Protein AF-A0AAV2RFK7-F1 (afdb_monomer_lite)

Foldseek 3Di:
DPDDDDDDPVVVLVVLLDPCPPDVVPHDPVSVVVLVVVLCCVQVVDDPVQVVQFDPDWDADVVQGKIFTDGHPPDDDPPDDPPDDDGTDIAGADPDPDPSVNSSRPRD

Secondary structure (DSSP, 8-state):
---PPP--HHHHHHHHTSTTT-STTTS-HHHHHHHHHHHHHHHH---HHHHTTEEEEEEEEETTEEEEEEEPTT---TT-BTTB--PPPEEE----SSHHHHTT-S--

Radius of gyration: 15.95 Å; chains: 1; bounding box: 36×41×42 Å

Sequence (108 aa):
AKETASWSLNDLLLFLLTSQFEPLESATFIRLTQKALCLILLASGRRIGEIANLTRNYEEIVSPPSISLIWAPEFVPKHHTPTFQSCYPSIDYLNSKVASDRLLCPVR

pLDDT: mean 80.28, std 8.33, range [57.56, 92.5]

Structure (mmCIF, N/CA/C/O backbone):
data_AF-A0AAV2RFK7-F1
#
_entry.id   AF-A0AAV2RFK7-F1
#
loop_
_atom_site.group_PDB
_atom_site.id
_atom_site.type_symbol
_atom_site.label_atom_id
_atom_site.label_alt_id
_atom_site.label_comp_id
_atom_site.label_asym_id
_atom_site.label_entity_id
_atom_site.label_seq_id
_atom_site.pdbx_PDB_ins_code
_atom_site.Cartn_x
_atom_site.Cartn_y
_atom_site.Cartn_z
_atom_site.occupancy
_atom_site.B_iso_or_equiv
_atom_site.auth_seq_id
_atom_site.auth_comp_id
_atom_site.auth_asym_id
_atom_site.auth_atom_id
_atom_site.pdbx_PDB_model_num
ATOM 1 N N . ALA A 1 1 ? 15.994 -27.450 13.306 1.00 57.56 1 ALA A N 1
ATOM 2 C CA . ALA A 1 1 ? 15.380 -26.696 12.194 1.00 57.56 1 ALA A CA 1
ATOM 3 C C . ALA A 1 1 ? 15.550 -25.212 12.492 1.00 57.56 1 ALA A C 1
ATOM 5 O O . ALA A 1 1 ? 15.455 -24.849 13.656 1.00 57.56 1 ALA A O 1
ATOM 6 N N . LYS A 1 2 ? 15.882 -24.376 11.503 1.00 61.69 2 LYS A N 1
ATOM 7 C CA . LYS A 1 2 ? 15.985 -22.923 11.708 1.00 61.69 2 LYS A CA 1
ATOM 8 C C . LYS A 1 2 ? 14.561 -22.402 11.910 1.00 61.69 2 LYS A C 1
ATOM 10 O O . LYS A 1 2 ? 13.741 -22.615 11.023 1.00 61.69 2 LYS A O 1
ATOM 15 N N . GLU A 1 3 ? 14.257 -21.811 13.063 1.00 61.75 3 GLU A N 1
ATOM 16 C CA . GLU A 1 3 ? 12.950 -21.191 13.297 1.00 61.75 3 GLU A CA 1
ATOM 17 C C . GLU A 1 3 ? 12.729 -20.109 12.238 1.00 61.75 3 GLU A C 1
ATOM 19 O O . GLU A 1 3 ? 13.408 -19.082 12.200 1.00 61.75 3 GLU A O 1
ATOM 24 N N . THR A 1 4 ? 11.822 -20.377 11.307 1.00 59.34 4 THR A N 1
ATOM 25 C CA . THR A 1 4 ? 11.295 -19.363 10.403 1.00 59.34 4 THR A CA 1
ATOM 26 C C . THR A 1 4 ? 10.290 -18.546 11.190 1.00 59.34 4 THR A C 1
ATOM 28 O O . THR A 1 4 ? 9.308 -19.105 11.672 1.00 59.34 4 THR A O 1
ATOM 31 N N . ALA A 1 5 ? 10.535 -17.241 11.324 1.00 65.12 5 ALA A N 1
ATOM 32 C CA . ALA A 1 5 ? 9.588 -16.324 11.944 1.00 65.12 5 ALA A CA 1
ATOM 33 C C . ALA A 1 5 ? 8.196 -16.521 11.321 1.00 65.12 5 ALA A C 1
ATOM 35 O O . ALA A 1 5 ? 8.026 -16.370 10.109 1.00 65.12 5 ALA A O 1
ATOM 36 N N . SER A 1 6 ? 7.217 -16.900 12.141 1.00 78.75 6 SER A N 1
ATOM 37 C CA . SER A 1 6 ? 5.820 -16.983 11.728 1.00 78.75 6 SER A CA 1
ATOM 38 C C . SER A 1 6 ? 5.224 -15.583 11.761 1.00 78.75 6 SER A C 1
ATOM 4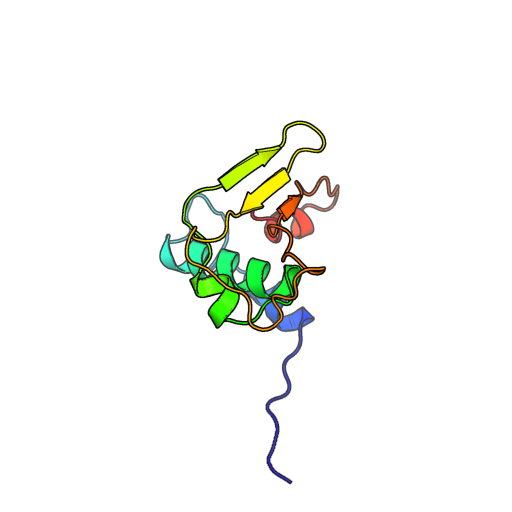0 O O . SER A 1 6 ? 5.263 -14.916 12.793 1.00 78.75 6 SER A O 1
ATOM 42 N N . TRP A 1 7 ? 4.674 -15.137 10.640 1.00 81.00 7 TRP A N 1
ATOM 43 C CA . TRP A 1 7 ? 3.977 -13.863 10.523 1.00 81.00 7 TRP A CA 1
ATOM 44 C C . TRP A 1 7 ? 2.501 -14.132 10.229 1.00 81.00 7 TRP A C 1
ATOM 46 O O . TRP A 1 7 ? 2.164 -15.050 9.483 1.00 81.00 7 TRP A O 1
ATOM 56 N N . SER A 1 8 ? 1.628 -13.342 10.853 1.00 88.50 8 SER A N 1
ATOM 57 C CA . SER A 1 8 ? 0.175 -13.407 10.694 1.00 88.50 8 SER A CA 1
ATOM 58 C C . SER A 1 8 ? -0.286 -12.181 9.921 1.00 88.50 8 SER A C 1
ATOM 60 O O . SER A 1 8 ? -0.083 -11.046 10.359 1.00 88.50 8 SER A O 1
ATOM 62 N N . LEU A 1 9 ? -0.907 -12.404 8.759 1.00 85.94 9 LEU A N 1
ATOM 63 C CA . LEU A 1 9 ? -1.490 -11.321 7.968 1.00 85.94 9 LEU A CA 1
ATOM 64 C C . LEU A 1 9 ? -2.556 -10.572 8.775 1.00 85.94 9 LEU A C 1
ATOM 66 O O . LEU A 1 9 ? -2.590 -9.348 8.750 1.00 85.94 9 LEU A O 1
ATOM 70 N N . ASN A 1 10 ? -3.379 -11.297 9.532 1.00 89.69 10 ASN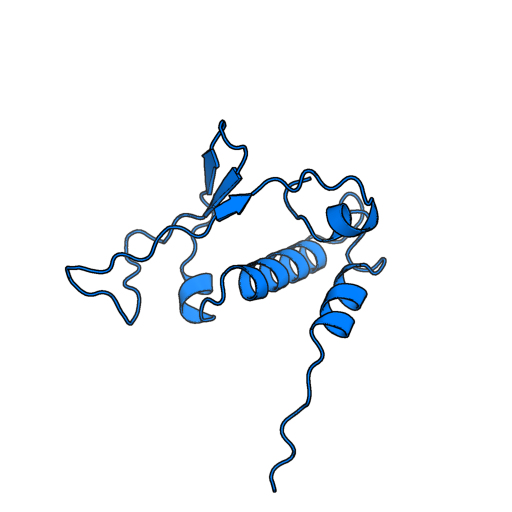 A N 1
ATOM 71 C CA . ASN A 1 10 ? -4.423 -10.692 10.352 1.00 89.69 10 ASN A CA 1
ATOM 72 C C . ASN A 1 10 ? -3.834 -9.775 11.425 1.00 89.69 10 ASN A C 1
ATOM 74 O O . ASN A 1 10 ? -4.305 -8.652 11.574 1.00 89.69 10 ASN A O 1
ATOM 78 N N . ASP A 1 11 ? -2.777 -10.205 12.116 1.00 90.62 11 ASP A N 1
ATOM 79 C CA . ASP A 1 11 ? -2.155 -9.389 13.166 1.00 90.62 11 ASP A CA 1
ATOM 80 C C . ASP A 1 11 ? -1.513 -8.129 12.576 1.00 90.62 11 ASP A C 1
ATOM 82 O O . ASP A 1 11 ? -1.598 -7.051 13.163 1.00 90.62 11 ASP A O 1
ATOM 86 N N . LEU A 1 12 ? -0.928 -8.240 11.379 1.00 90.69 12 LEU A N 1
ATOM 87 C CA . LEU A 1 12 ? -0.388 -7.096 10.649 1.00 90.69 12 LEU A CA 1
ATOM 88 C C . LEU A 1 12 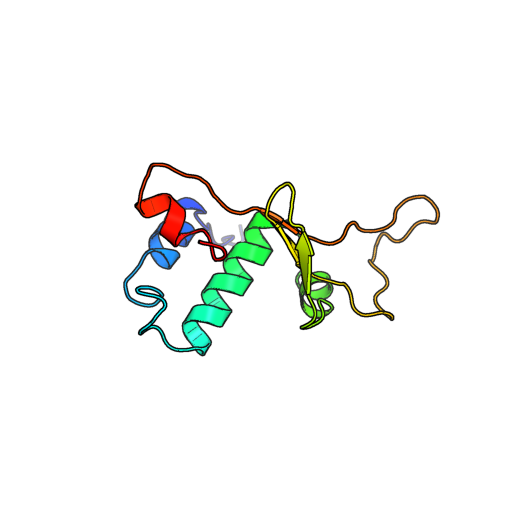? -1.492 -6.109 10.243 1.00 90.69 12 LEU A C 1
ATOM 90 O O . LEU A 1 12 ? -1.337 -4.907 10.447 1.00 90.69 12 LEU A O 1
ATOM 94 N N . LEU A 1 13 ? -2.613 -6.595 9.705 1.00 90.00 13 LEU A N 1
ATOM 95 C CA . LEU A 1 13 ? -3.741 -5.735 9.339 1.00 90.00 13 LEU A CA 1
ATOM 96 C C . LEU A 1 13 ? -4.348 -5.059 10.575 1.00 90.00 13 LEU A C 1
ATOM 98 O O . LEU A 1 13 ? -4.577 -3.852 10.550 1.00 90.00 13 LEU A O 1
ATOM 102 N N . LEU A 1 14 ? -4.521 -5.790 11.680 1.00 91.19 14 LEU A N 1
ATOM 103 C CA . LEU A 1 14 ? -4.966 -5.227 12.959 1.00 91.19 14 LEU A CA 1
ATOM 104 C C . LEU A 1 14 ? -3.989 -4.170 13.488 1.00 91.19 14 LEU A C 1
ATOM 106 O O . LEU A 1 14 ? -4.415 -3.134 13.996 1.00 91.19 14 LEU A O 1
ATOM 110 N N . PHE A 1 15 ? -2.683 -4.378 13.323 1.00 92.12 15 PHE A N 1
ATOM 111 C CA . PHE A 1 15 ? -1.673 -3.390 13.692 1.00 92.12 15 PHE A CA 1
ATOM 112 C C . PHE A 1 15 ? -1.788 -2.093 12.867 1.00 92.12 15 PHE A C 1
ATOM 114 O O . PHE A 1 15 ? -1.683 -0.997 13.425 1.00 92.12 15 PHE A O 1
ATOM 121 N N . LEU A 1 16 ? -2.075 -2.188 11.564 1.00 91.44 16 LEU A N 1
ATOM 122 C CA . LEU A 1 16 ? -2.287 -1.024 10.686 1.00 91.44 16 LEU A CA 1
ATOM 123 C C . LEU A 1 16 ? -3.585 -0.246 10.980 1.00 91.44 16 LEU A C 1
ATOM 125 O O . LEU A 1 16 ? -3.728 0.896 10.528 1.00 91.44 16 LEU A O 1
ATOM 129 N N . LEU A 1 17 ? -4.514 -0.843 11.732 1.00 90.75 17 LEU A N 1
ATOM 130 C CA . LEU A 1 17 ? -5.744 -0.207 12.220 1.00 90.75 17 LEU A CA 1
ATOM 131 C C . LEU A 1 17 ? -5.551 0.575 13.529 1.00 90.75 17 LEU A C 1
ATOM 133 O O . LEU A 1 17 ? -6.483 1.223 14.002 1.00 90.75 17 LEU A O 1
ATOM 137 N N . THR A 1 18 ? -4.369 0.509 14.145 1.00 91.88 18 THR A N 1
ATOM 138 C CA . THR A 1 18 ? -4.108 1.189 15.420 1.00 91.88 18 THR A CA 1
ATOM 139 C C . THR A 1 18 ? -4.006 2.708 15.265 1.00 91.88 18 THR A C 1
ATOM 141 O O . THR A 1 18 ? -3.739 3.240 14.185 1.00 91.88 18 THR A O 1
ATOM 144 N N . SER A 1 19 ? -4.112 3.419 16.389 1.00 90.56 19 SER A N 1
ATOM 145 C CA . SER A 1 19 ? -3.959 4.878 16.471 1.00 90.56 19 SER A CA 1
ATOM 146 C C . SER A 1 19 ? -2.574 5.403 16.071 1.00 90.56 19 SER A C 1
ATOM 148 O O . SER A 1 19 ? -2.365 6.608 15.992 1.00 90.56 19 SER A O 1
ATOM 150 N N . GLN A 1 20 ? -1.599 4.527 15.803 1.00 92.44 20 GLN A N 1
ATOM 151 C CA . GLN A 1 20 ? -0.315 4.952 15.237 1.00 92.44 20 GLN A CA 1
ATOM 152 C C . GLN A 1 20 ? -0.444 5.409 13.782 1.00 92.44 20 GLN A C 1
ATOM 154 O O . GLN A 1 20 ? 0.406 6.160 13.299 1.00 92.44 20 GLN A O 1
ATOM 159 N N . PHE A 1 21 ? -1.475 4.929 13.086 1.00 90.94 21 PHE A N 1
ATOM 160 C CA . PHE A 1 21 ? -1.688 5.164 11.663 1.00 90.94 21 PHE A CA 1
ATOM 161 C C . PHE A 1 21 ? -3.028 5.841 11.355 1.00 90.94 21 PHE A C 1
ATOM 163 O O . PHE A 1 21 ? -3.315 6.111 10.191 1.00 90.94 21 PHE A O 1
ATOM 170 N N . GLU A 1 22 ? -3.842 6.095 12.379 1.00 87.81 22 GLU A N 1
ATOM 171 C CA . GLU A 1 22 ? -5.159 6.719 12.291 1.00 87.81 22 GLU A CA 1
ATOM 172 C C . GLU A 1 22 ? -5.363 7.702 13.459 1.00 87.81 22 GLU A C 1
ATOM 174 O O . GLU A 1 22 ? -4.855 7.448 14.552 1.00 87.81 22 GLU A O 1
ATOM 179 N N . PRO A 1 23 ? -6.152 8.775 13.285 1.00 87.00 23 PRO A N 1
ATOM 180 C CA . PRO A 1 23 ? -6.770 9.203 12.032 1.00 87.00 23 PRO A CA 1
ATOM 181 C C . PRO A 1 23 ? -5.731 9.859 11.098 1.00 87.00 23 PRO A C 1
ATOM 183 O O . PRO A 1 23 ? -4.771 10.477 11.577 1.00 87.00 23 PRO A O 1
ATOM 186 N N . LEU A 1 24 ? -5.886 9.682 9.777 1.00 84.94 24 LEU A N 1
ATOM 187 C CA . LEU A 1 24 ? -4.908 10.100 8.751 1.00 84.94 24 LEU A CA 1
ATOM 188 C C . LEU A 1 24 ? -4.491 11.572 8.881 1.00 84.94 24 LEU A C 1
ATOM 190 O O . LEU A 1 24 ? -3.342 11.912 8.622 1.00 84.94 24 LEU A O 1
ATOM 194 N N . GLU A 1 25 ? -5.412 12.425 9.319 1.00 86.06 25 GLU A N 1
ATOM 195 C CA . GLU A 1 25 ? -5.240 13.869 9.476 1.00 86.06 25 GLU A CA 1
ATOM 196 C C . GLU A 1 25 ? -4.225 14.226 10.574 1.00 86.06 25 GLU A C 1
ATOM 198 O O . GLU A 1 25 ? -3.646 15.311 10.557 1.00 86.06 25 GLU A O 1
ATOM 203 N N . SER A 1 26 ? -4.008 13.322 11.535 1.00 89.19 26 SER A N 1
ATOM 204 C CA . SER A 1 26 ? -3.129 13.536 12.694 1.00 89.19 26 SER A CA 1
ATOM 205 C C . SER A 1 26 ? -1.913 12.607 12.736 1.00 89.19 26 SER A C 1
ATOM 207 O O . SER A 1 26 ? -0.955 12.870 13.468 1.00 89.19 26 SER A O 1
ATOM 209 N N . ALA A 1 27 ? -1.931 11.521 11.962 1.00 90.50 27 ALA A N 1
ATOM 210 C CA . ALA A 1 27 ? -0.821 10.585 11.892 1.00 90.50 27 ALA A CA 1
ATOM 211 C C . ALA A 1 27 ? 0.401 11.235 11.223 1.00 90.50 27 ALA A C 1
ATOM 213 O O . ALA A 1 27 ? 0.297 12.013 10.275 1.00 90.50 27 ALA A O 1
ATOM 214 N N . THR A 1 28 ? 1.600 10.903 11.705 1.00 92.31 28 THR A N 1
ATOM 215 C CA . THR A 1 28 ? 2.823 11.474 11.132 1.00 92.31 28 THR A CA 1
ATOM 216 C C . THR A 1 28 ? 3.047 10.960 9.713 1.00 92.31 28 THR A C 1
ATOM 218 O O . THR A 1 28 ? 2.787 9.794 9.409 1.00 92.31 28 THR A O 1
ATOM 221 N N . PHE A 1 29 ? 3.625 11.798 8.852 1.00 88.75 29 PHE A N 1
ATOM 222 C CA . PHE A 1 29 ? 3.932 11.433 7.466 1.00 88.75 29 PHE A CA 1
ATOM 223 C C . PHE A 1 29 ? 4.719 10.115 7.344 1.00 88.75 29 PHE A C 1
ATOM 225 O O . PHE A 1 29 ? 4.457 9.304 6.457 1.00 88.75 29 PHE A O 1
ATOM 232 N N . ILE A 1 30 ? 5.650 9.859 8.270 1.00 92.12 30 ILE A N 1
ATOM 233 C CA . ILE A 1 30 ? 6.437 8.618 8.307 1.00 92.12 30 ILE A CA 1
ATOM 234 C C . ILE A 1 30 ? 5.530 7.403 8.539 1.00 92.12 30 ILE A C 1
ATOM 236 O O . ILE A 1 30 ? 5.675 6.396 7.846 1.00 92.12 30 ILE A O 1
ATOM 240 N N . ARG A 1 31 ? 4.580 7.485 9.479 1.00 92.50 31 ARG A N 1
ATOM 241 C CA . ARG A 1 31 ? 3.627 6.399 9.755 1.00 92.50 31 ARG A CA 1
ATOM 242 C C . ARG A 1 31 ? 2.690 6.171 8.579 1.00 92.50 31 ARG A C 1
ATOM 244 O O . ARG A 1 31 ? 2.509 5.026 8.173 1.00 92.50 31 ARG A O 1
ATOM 251 N N . LEU A 1 32 ? 2.180 7.245 7.984 1.00 87.94 32 LEU A N 1
ATOM 252 C CA . LEU A 1 32 ? 1.354 7.172 6.778 1.00 87.94 32 LEU A CA 1
ATOM 253 C C . LEU A 1 32 ? 2.093 6.487 5.626 1.00 87.94 32 LEU A C 1
ATOM 255 O O . LEU A 1 32 ? 1.560 5.571 5.004 1.00 87.94 32 LEU A O 1
ATOM 259 N N . THR A 1 33 ? 3.355 6.858 5.412 1.00 87.19 33 THR A N 1
ATOM 260 C CA . THR A 1 33 ? 4.218 6.241 4.396 1.00 87.19 33 THR A CA 1
ATOM 261 C C . THR A 1 33 ? 4.430 4.753 4.673 1.00 87.19 33 THR A C 1
ATOM 263 O O . THR A 1 33 ? 4.297 3.934 3.768 1.00 87.19 33 THR A O 1
ATOM 266 N N . GLN A 1 34 ? 4.718 4.377 5.924 1.00 89.88 34 GLN A N 1
ATOM 267 C CA . GLN A 1 34 ? 4.888 2.973 6.320 1.00 89.88 34 GLN A CA 1
ATOM 268 C C . GLN A 1 34 ? 3.621 2.150 6.066 1.00 89.88 34 GLN A C 1
ATOM 270 O O . GLN A 1 34 ? 3.707 1.061 5.498 1.00 89.88 34 GLN A O 1
ATOM 275 N N . LYS A 1 35 ? 2.452 2.679 6.446 1.00 90.12 35 LYS A N 1
ATOM 276 C CA . LYS A 1 35 ? 1.160 2.026 6.210 1.00 90.12 35 LYS A CA 1
ATOM 277 C C . LYS A 1 35 ? 0.876 1.868 4.721 1.00 90.12 35 LYS A C 1
ATOM 279 O O . LYS A 1 35 ? 0.583 0.758 4.288 1.00 90.12 35 LYS A O 1
ATOM 284 N N . ALA A 1 36 ? 1.025 2.935 3.940 1.00 85.69 36 ALA A N 1
ATOM 285 C CA . ALA A 1 36 ? 0.805 2.901 2.497 1.00 85.69 36 ALA A CA 1
ATOM 286 C C . ALA A 1 36 ? 1.723 1.881 1.807 1.00 85.69 36 ALA A C 1
ATOM 288 O O . ALA A 1 36 ? 1.242 1.028 1.065 1.00 85.69 36 ALA A O 1
ATOM 289 N N . LEU A 1 37 ? 3.027 1.896 2.107 1.00 84.81 37 LEU A N 1
ATOM 290 C CA . LEU A 1 37 ? 3.980 0.932 1.547 1.00 84.81 37 LEU A CA 1
ATOM 291 C C . LEU A 1 37 ? 3.648 -0.508 1.941 1.00 84.81 37 LEU A C 1
ATOM 293 O O . LEU A 1 37 ? 3.732 -1.399 1.100 1.00 84.81 37 LEU A O 1
ATOM 297 N N . CYS A 1 38 ? 3.255 -0.745 3.195 1.00 87.88 38 CYS A N 1
ATOM 298 C CA . CYS A 1 38 ? 2.859 -2.071 3.661 1.00 87.88 38 CYS A CA 1
ATOM 299 C C . CYS A 1 38 ? 1.621 -2.586 2.911 1.00 87.88 38 CYS A C 1
ATOM 301 O O . CYS A 1 38 ? 1.623 -3.716 2.426 1.00 87.88 38 CYS A O 1
ATOM 303 N N . LEU A 1 39 ? 0.601 -1.743 2.742 1.00 86.44 39 LEU A N 1
ATOM 304 C CA . LEU A 1 39 ? -0.607 -2.097 1.997 1.00 86.44 39 LEU A CA 1
ATOM 305 C C . LEU A 1 39 ? -0.316 -2.332 0.509 1.00 86.44 39 LEU A C 1
ATOM 307 O O . LEU A 1 39 ? -0.802 -3.312 -0.049 1.00 86.44 39 LEU A O 1
ATOM 311 N N . ILE A 1 40 ? 0.533 -1.511 -0.121 1.00 81.19 40 ILE A N 1
ATOM 312 C CA . ILE A 1 40 ? 0.968 -1.708 -1.515 1.00 81.19 40 ILE A CA 1
ATOM 313 C C . ILE A 1 40 ? 1.736 -3.026 -1.664 1.00 81.19 40 ILE A C 1
ATOM 315 O O . ILE A 1 40 ? 1.485 -3.776 -2.607 1.00 81.19 40 ILE A O 1
ATOM 319 N N . LEU A 1 41 ? 2.646 -3.341 -0.737 1.00 83.31 41 LEU A N 1
ATOM 320 C CA . LEU A 1 41 ? 3.374 -4.615 -0.709 1.00 83.31 41 LEU A CA 1
ATOM 321 C C . LEU A 1 41 ? 2.410 -5.808 -0.665 1.00 83.31 41 LEU A C 1
ATOM 323 O O . LEU A 1 41 ? 2.549 -6.736 -1.461 1.00 83.31 41 LEU A O 1
ATOM 327 N N . LEU A 1 42 ? 1.427 -5.761 0.239 1.00 82.94 42 LEU A N 1
ATOM 328 C CA . LEU A 1 42 ? 0.439 -6.825 0.419 1.00 82.94 42 LEU A CA 1
ATOM 329 C C . LEU A 1 42 ? -0.487 -6.970 -0.794 1.00 82.94 42 LEU A C 1
ATOM 331 O O . LEU A 1 42 ? -0.674 -8.081 -1.282 1.00 82.94 42 LEU A O 1
ATOM 335 N N . ALA A 1 43 ? -1.041 -5.863 -1.291 1.00 77.62 43 ALA A N 1
ATOM 336 C CA . ALA A 1 43 ? -2.024 -5.872 -2.372 1.00 77.62 43 ALA A CA 1
ATOM 337 C C . ALA A 1 43 ? -1.406 -6.234 -3.728 1.00 77.62 43 ALA A C 1
ATOM 339 O O . ALA A 1 43 ? -2.011 -6.942 -4.527 1.00 77.62 43 ALA A O 1
ATOM 340 N N . SER A 1 44 ? -0.190 -5.755 -3.995 1.00 74.44 44 SER A N 1
ATOM 341 C CA . SER A 1 44 ? 0.445 -5.938 -5.301 1.00 74.44 44 SER A CA 1
ATOM 342 C C . SER A 1 44 ? 1.167 -7.282 -5.441 1.00 74.44 44 SER A C 1
ATOM 344 O O . SER A 1 44 ? 1.435 -7.716 -6.564 1.00 74.44 44 SER A O 1
ATOM 346 N N . GLY A 1 45 ? 1.541 -7.922 -4.323 1.00 76.38 45 GLY A N 1
ATOM 347 C CA . GLY A 1 45 ? 2.385 -9.121 -4.319 1.00 76.38 45 GLY A CA 1
ATOM 348 C C . GLY A 1 45 ? 3.760 -8.906 -4.972 1.00 76.38 45 GLY A C 1
ATOM 349 O O . GLY A 1 45 ? 4.428 -9.871 -5.351 1.00 76.38 45 GLY A O 1
ATOM 350 N N . ARG A 1 46 ? 4.177 -7.646 -5.160 1.00 77.38 46 ARG A N 1
ATOM 351 C CA . ARG A 1 46 ? 5.395 -7.280 -5.891 1.00 77.38 46 ARG A CA 1
ATOM 352 C C . ARG A 1 46 ? 6.623 -7.350 -5.003 1.00 77.38 46 ARG A C 1
ATOM 354 O O . AR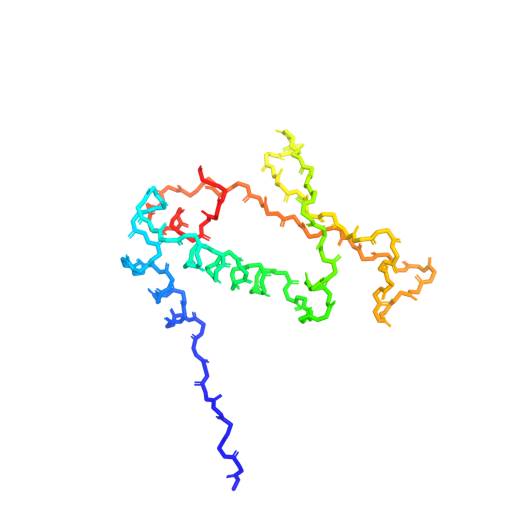G A 1 46 ? 6.567 -7.161 -3.787 1.00 77.38 46 ARG A O 1
ATOM 361 N N . ARG A 1 47 ? 7.779 -7.590 -5.623 1.00 79.12 47 ARG A N 1
ATOM 362 C CA . ARG A 1 47 ? 9.055 -7.597 -4.900 1.00 79.12 47 ARG A CA 1
ATOM 363 C C . ARG A 1 47 ? 9.434 -6.181 -4.475 1.00 79.12 47 ARG A C 1
ATOM 365 O O . ARG A 1 47 ? 9.148 -5.214 -5.175 1.00 79.12 47 ARG A O 1
ATOM 372 N N . ILE A 1 48 ? 10.212 -6.078 -3.397 1.00 79.44 48 ILE A N 1
ATOM 373 C CA . ILE A 1 48 ? 10.728 -4.795 -2.892 1.00 79.44 48 ILE A CA 1
ATOM 374 C C . ILE A 1 48 ? 11.460 -3.979 -3.970 1.00 79.44 48 ILE A C 1
ATOM 376 O O . ILE A 1 48 ? 11.291 -2.769 -4.042 1.00 79.44 48 ILE A O 1
ATOM 380 N N . GLY A 1 49 ? 12.219 -4.642 -4.851 1.00 77.25 49 GLY A N 1
ATOM 381 C CA . GLY A 1 49 ? 12.918 -3.981 -5.953 1.00 77.25 49 GLY A CA 1
ATOM 382 C C . GLY A 1 49 ? 11.987 -3.446 -7.043 1.00 77.25 49 GLY A C 1
ATOM 383 O O . GLY A 1 49 ? 12.344 -2.484 -7.704 1.00 77.25 49 GLY A O 1
ATOM 384 N N . GLU A 1 50 ? 10.800 -4.027 -7.224 1.00 79.00 50 GLU A N 1
ATOM 385 C CA . GLU A 1 50 ? 9.794 -3.486 -8.147 1.00 79.00 50 GLU A CA 1
ATOM 386 C C . GLU A 1 50 ? 9.151 -2.249 -7.515 1.00 79.00 50 GLU A C 1
ATOM 388 O O . GLU A 1 50 ? 9.127 -1.189 -8.123 1.00 79.00 50 GLU A O 1
ATOM 393 N N . ILE A 1 51 ? 8.749 -2.342 -6.246 1.00 81.25 51 ILE A N 1
ATOM 394 C CA . ILE A 1 51 ? 8.132 -1.228 -5.509 1.00 81.25 51 ILE A CA 1
ATOM 395 C C . ILE A 1 51 ? 9.075 -0.027 -5.387 1.00 81.25 51 ILE A C 1
ATOM 397 O O . ILE A 1 51 ? 8.633 1.109 -5.513 1.00 81.25 51 ILE A O 1
ATOM 401 N N . ALA A 1 52 ? 10.379 -0.260 -5.217 1.00 81.56 52 ALA A N 1
ATOM 402 C CA . ALA A 1 52 ? 11.386 0.801 -5.199 1.00 81.56 52 ALA A CA 1
ATOM 403 C C . ALA A 1 52 ? 11.507 1.565 -6.533 1.00 81.56 52 ALA A C 1
ATOM 405 O O . ALA A 1 52 ? 12.061 2.660 -6.553 1.00 81.56 52 ALA A O 1
ATOM 406 N N . ASN A 1 53 ? 11.003 0.995 -7.630 1.00 81.75 53 ASN A N 1
ATOM 407 C CA . ASN A 1 53 ? 10.980 1.606 -8.958 1.00 81.75 53 ASN A CA 1
ATOM 408 C C . ASN A 1 53 ? 9.599 2.171 -9.337 1.00 81.75 53 ASN A C 1
ATOM 410 O O . ASN A 1 53 ? 9.383 2.547 -10.491 1.00 81.75 53 ASN A O 1
ATOM 414 N N . LEU A 1 54 ? 8.659 2.249 -8.391 1.00 80.44 54 LEU A N 1
ATOM 415 C CA . LEU A 1 54 ? 7.457 3.057 -8.570 1.00 80.44 54 LEU A CA 1
ATOM 416 C C . LEU A 1 54 ? 7.838 4.537 -8.538 1.00 80.44 54 LEU A C 1
ATOM 418 O O . LEU A 1 54 ? 8.591 4.991 -7.673 1.00 80.44 54 LEU A O 1
ATOM 422 N N . THR A 1 55 ? 7.316 5.299 -9.491 1.00 78.62 55 THR A N 1
ATOM 423 C CA . THR A 1 55 ? 7.460 6.753 -9.481 1.00 78.62 55 THR A CA 1
ATOM 424 C C . THR A 1 55 ? 6.559 7.375 -8.418 1.00 78.62 55 THR A C 1
ATOM 426 O O . THR A 1 55 ? 5.654 6.746 -7.875 1.00 78.62 55 THR A O 1
ATOM 429 N N . ARG A 1 56 ? 6.795 8.660 -8.142 1.00 73.56 56 ARG A N 1
ATOM 430 C CA . ARG A 1 56 ? 5.860 9.490 -7.370 1.00 73.56 56 ARG A CA 1
ATOM 431 C C . ARG A 1 56 ? 4.651 9.936 -8.196 1.00 73.56 56 ARG A C 1
ATOM 433 O O . ARG A 1 56 ? 3.738 10.532 -7.636 1.00 73.56 56 ARG A O 1
ATOM 440 N N . ASN A 1 57 ? 4.674 9.690 -9.506 1.00 79.81 57 ASN A N 1
ATOM 441 C CA . ASN A 1 57 ? 3.578 10.027 -10.393 1.00 79.81 57 ASN A CA 1
ATOM 442 C C . ASN A 1 57 ? 2.524 8.925 -10.314 1.00 79.81 57 ASN A C 1
ATOM 444 O O . ASN A 1 57 ? 2.835 7.735 -10.204 1.00 79.81 57 ASN A O 1
ATOM 448 N N . TYR A 1 58 ? 1.274 9.346 -10.390 1.00 83.94 58 TYR A N 1
ATOM 449 C CA . TYR A 1 58 ? 0.125 8.465 -10.418 1.00 83.94 58 TYR A CA 1
ATOM 450 C C . TYR A 1 58 ? -0.862 8.964 -11.465 1.00 83.94 58 TYR A C 1
ATOM 452 O O . TYR A 1 58 ? -0.866 10.146 -11.817 1.00 83.94 58 TYR A O 1
ATOM 460 N N . GLU A 1 59 ? -1.683 8.049 -11.957 1.00 86.81 59 GLU A N 1
ATOM 461 C CA . GLU A 1 59 ? -2.811 8.356 -12.828 1.00 86.81 59 GLU A CA 1
ATOM 462 C C . GLU A 1 59 ? -4.105 8.090 -12.065 1.00 86.81 59 GLU A C 1
ATOM 464 O O . GLU A 1 59 ? -4.299 7.005 -11.515 1.00 86.81 59 GLU A O 1
ATOM 469 N N . GLU A 1 60 ? -4.992 9.081 -12.034 1.00 86.06 60 GLU A N 1
ATOM 470 C CA . GLU A 1 60 ? -6.355 8.906 -11.541 1.00 86.06 60 GLU A CA 1
ATOM 471 C C . GLU A 1 60 ? -7.241 8.411 -12.684 1.00 86.06 60 GLU A C 1
ATOM 473 O O . GLU A 1 60 ? -7.387 9.064 -13.720 1.00 86.06 60 GLU A O 1
ATOM 478 N N . ILE A 1 61 ? -7.854 7.250 -12.492 1.00 84.44 61 ILE A N 1
ATOM 479 C CA . ILE A 1 61 ? -8.838 6.690 -13.410 1.00 84.44 61 ILE A CA 1
ATOM 480 C C . ILE A 1 61 ? -10.210 7.022 -12.842 1.00 84.44 61 ILE A C 1
ATOM 482 O O . ILE A 1 61 ? -10.503 6.702 -11.697 1.00 84.44 61 ILE A O 1
ATOM 486 N N . VAL A 1 62 ? -11.057 7.673 -13.638 1.00 80.88 62 VAL A N 1
ATOM 487 C CA . VAL A 1 62 ? -12.353 8.198 -13.171 1.00 80.88 62 VAL A CA 1
ATOM 488 C C . VAL A 1 62 ? -13.453 7.126 -13.179 1.00 80.88 62 VAL A C 1
ATOM 490 O O . VAL A 1 62 ? -14.428 7.225 -12.435 1.00 80.88 62 VAL A O 1
ATOM 493 N N . SER A 1 63 ? -13.329 6.086 -14.011 1.00 81.69 63 SER A N 1
ATOM 494 C CA . SER A 1 63 ? -14.359 5.052 -14.154 1.00 81.69 63 SER A CA 1
ATOM 495 C C . SER A 1 63 ? -13.758 3.685 -14.526 1.00 81.69 63 SER A C 1
ATOM 497 O O . SER A 1 63 ? -13.374 3.499 -15.682 1.00 81.69 63 SER A O 1
ATOM 499 N N . PRO A 1 64 ? -13.678 2.721 -13.585 1.00 79.81 64 PRO A N 1
ATOM 500 C CA . PRO A 1 64 ? -13.973 2.858 -12.154 1.00 79.81 64 PRO A CA 1
ATOM 501 C C . PRO A 1 64 ? -12.945 3.755 -11.435 1.00 79.81 64 PRO A C 1
ATOM 503 O O . PRO A 1 64 ? -11.790 3.803 -11.864 1.00 79.81 64 PRO A O 1
ATOM 506 N N . PRO A 1 65 ? -13.344 4.454 -10.351 1.00 82.56 65 PRO A N 1
ATOM 507 C CA . PRO A 1 65 ? -12.436 5.290 -9.577 1.00 82.56 65 PRO A CA 1
ATOM 508 C C . PRO A 1 65 ? -11.284 4.438 -9.032 1.00 82.56 65 PRO A C 1
ATOM 510 O O . PRO A 1 65 ? -11.502 3.523 -8.232 1.00 82.56 65 PRO A O 1
ATOM 513 N N . SER A 1 66 ? -10.064 4.720 -9.480 1.00 82.94 66 SER A N 1
ATOM 514 C CA . SER A 1 66 ? -8.844 4.047 -9.023 1.00 82.94 66 SER A CA 1
ATOM 515 C C . SER A 1 66 ? -7.615 4.929 -9.234 1.00 82.94 66 SER A C 1
ATOM 517 O O . SER A 1 66 ? -7.638 5.880 -10.017 1.00 82.94 66 SER A O 1
ATOM 519 N N . ILE A 1 67 ? -6.540 4.622 -8.512 1.00 83.50 67 ILE A N 1
ATOM 520 C CA . ILE A 1 67 ? -5.239 5.275 -8.657 1.00 83.50 67 ILE A CA 1
ATOM 521 C C . ILE A 1 67 ? -4.246 4.245 -9.183 1.00 83.50 67 ILE A C 1
ATOM 523 O O . ILE A 1 67 ? -3.977 3.248 -8.513 1.00 83.50 67 ILE A O 1
ATOM 527 N N . SER A 1 68 ? -3.673 4.494 -10.357 1.00 85.62 68 SER A N 1
ATOM 528 C CA . SER A 1 68 ? -2.606 3.676 -10.938 1.00 85.62 68 SER A CA 1
ATOM 529 C C . SER A 1 68 ? -1.241 4.278 -10.627 1.00 85.62 68 SER A C 1
ATOM 531 O O . SER A 1 68 ? -0.996 5.456 -10.881 1.00 85.62 68 SER A O 1
ATOM 533 N N . LEU A 1 69 ? -0.332 3.469 -10.085 1.00 84.69 69 LEU A N 1
ATOM 534 C CA . LEU A 1 69 ? 1.042 3.878 -9.807 1.00 84.69 69 LEU A CA 1
ATOM 535 C C . LEU A 1 69 ? 1.919 3.594 -11.027 1.00 84.69 69 LEU A C 1
ATOM 537 O O . LEU A 1 69 ? 1.941 2.475 -11.545 1.00 84.69 69 LEU A O 1
ATOM 541 N N . ILE A 1 70 ? 2.675 4.594 -11.472 1.00 84.75 70 ILE A N 1
ATOM 542 C CA . ILE A 1 70 ? 3.453 4.494 -12.709 1.00 84.75 70 ILE A CA 1
ATOM 543 C C . ILE A 1 70 ? 4.858 3.969 -12.397 1.00 84.75 70 ILE A C 1
ATOM 545 O O . ILE A 1 70 ? 5.527 4.466 -11.490 1.00 84.75 70 ILE A O 1
ATOM 549 N N . TRP A 1 71 ? 5.332 2.989 -13.166 1.00 82.38 71 TRP A N 1
ATOM 550 C CA . TRP A 1 71 ? 6.730 2.545 -13.154 1.00 82.38 71 TRP A CA 1
ATOM 551 C C . TRP A 1 71 ? 7.682 3.640 -13.646 1.00 82.38 71 TRP A C 1
ATOM 553 O O . TRP A 1 71 ? 7.327 4.428 -14.522 1.00 82.38 71 TRP A O 1
ATOM 563 N N . ALA A 1 72 ? 8.909 3.681 -13.121 1.00 83.38 72 ALA A N 1
ATOM 564 C CA . ALA A 1 72 ? 9.942 4.557 -13.671 1.00 83.38 72 ALA A CA 1
ATOM 565 C C . ALA A 1 72 ? 10.204 4.213 -15.152 1.00 83.38 72 ALA A C 1
ATOM 567 O O . ALA A 1 72 ? 10.189 3.028 -15.488 1.00 83.38 72 ALA A O 1
ATOM 568 N N . PRO A 1 73 ? 10.466 5.196 -16.037 1.00 79.00 73 PRO A N 1
ATOM 569 C CA . PRO A 1 73 ? 10.660 4.938 -17.470 1.00 79.00 73 PRO A CA 1
ATOM 570 C C . PRO A 1 73 ? 11.751 3.900 -17.770 1.00 79.00 73 PRO A C 1
ATOM 572 O O . PRO A 1 73 ? 11.621 3.107 -18.697 1.00 79.00 73 PRO A O 1
ATOM 575 N N . GLU A 1 74 ? 12.791 3.864 -16.935 1.00 81.31 74 GLU A N 1
ATOM 576 C CA . GLU A 1 74 ? 13.942 2.961 -17.065 1.00 81.31 74 GLU A CA 1
ATOM 577 C C . GLU A 1 74 ? 13.722 1.589 -16.395 1.00 81.31 74 GLU A C 1
ATOM 579 O O . GLU A 1 74 ? 14.614 0.734 -16.399 1.00 81.31 74 GLU A O 1
ATOM 584 N N . PHE A 1 75 ? 12.574 1.372 -15.7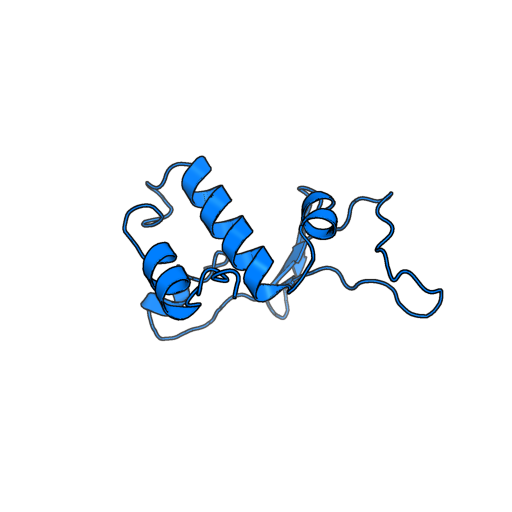46 1.00 79.94 75 PHE A N 1
ATOM 585 C CA . PHE A 1 75 ? 12.336 0.160 -14.975 1.00 79.94 75 PHE A CA 1
ATOM 586 C C . PHE A 1 75 ? 12.097 -1.045 -15.886 1.00 79.94 75 PHE A C 1
ATOM 588 O O . PHE A 1 75 ? 11.119 -1.113 -16.628 1.00 79.94 75 PHE A O 1
ATOM 595 N N . VAL A 1 76 ? 12.953 -2.058 -15.742 1.00 75.62 76 VAL A N 1
ATOM 596 C CA . VAL A 1 76 ? 12.791 -3.356 -16.400 1.00 75.62 76 VAL A CA 1
ATOM 597 C C . VAL A 1 76 ? 12.478 -4.416 -15.338 1.00 75.62 76 VAL A C 1
ATOM 599 O O . VAL A 1 76 ? 13.350 -4.743 -14.523 1.00 75.62 76 VAL A O 1
ATOM 602 N N . PRO A 1 77 ? 11.254 -4.981 -15.303 1.00 73.19 77 PRO A N 1
ATOM 603 C CA . PRO A 1 77 ? 10.930 -6.039 -14.358 1.00 73.19 77 PRO A CA 1
ATOM 604 C C . PRO A 1 77 ? 11.771 -7.288 -14.646 1.00 73.19 77 PRO A C 1
ATOM 606 O O . PRO A 1 77 ? 12.079 -7.606 -15.790 1.00 73.19 77 PRO A O 1
ATOM 609 N N . LYS A 1 78 ? 12.105 -8.064 -13.607 1.00 71.44 78 LYS A N 1
ATOM 610 C CA . LYS A 1 78 ? 12.942 -9.276 -13.756 1.00 71.44 78 LYS A CA 1
ATOM 611 C C . LYS A 1 78 ? 12.388 -10.305 -14.746 1.00 71.44 78 LYS A C 1
ATOM 613 O O . LYS A 1 78 ? 13.150 -11.095 -15.284 1.00 71.44 78 LYS A O 1
ATOM 618 N N . HIS A 1 79 ? 11.074 -10.299 -14.945 1.00 67.69 79 HIS A N 1
ATOM 619 C CA . HIS A 1 79 ? 10.368 -11.203 -15.852 1.00 67.69 79 HIS A CA 1
ATOM 620 C C . HIS A 1 79 ? 9.885 -10.491 -17.122 1.00 67.69 79 HIS A C 1
ATOM 622 O O . HIS A 1 79 ? 8.903 -10.917 -17.721 1.00 67.69 79 HIS A O 1
ATOM 628 N N . HIS A 1 80 ? 10.542 -9.395 -17.521 1.00 64.44 80 HIS A N 1
ATOM 629 C CA . HIS A 1 80 ? 10.228 -8.682 -18.756 1.00 64.44 80 HIS A CA 1
ATOM 630 C C . HIS A 1 80 ? 10.522 -9.586 -19.960 1.00 64.44 80 HIS A C 1
ATOM 632 O O . HIS A 1 80 ? 11.673 -9.766 -20.360 1.00 64.44 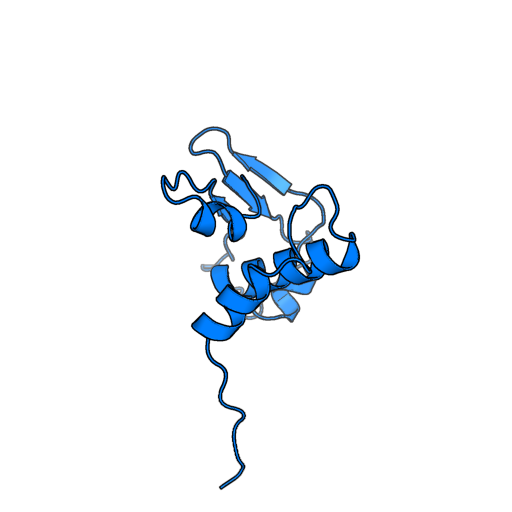80 HIS A O 1
ATOM 638 N N . THR A 1 81 ? 9.475 -10.186 -20.517 1.00 70.31 81 THR A N 1
ATOM 639 C CA . THR A 1 81 ? 9.543 -10.923 -21.783 1.00 70.31 81 THR A CA 1
ATOM 640 C C . THR A 1 81 ? 8.814 -10.104 -22.845 1.00 70.31 81 THR A C 1
ATOM 642 O O . THR A 1 81 ? 7.932 -9.325 -22.487 1.00 70.31 81 THR A O 1
ATOM 645 N N . PRO A 1 82 ? 9.116 -10.266 -24.145 1.00 68.12 82 PRO A N 1
ATOM 646 C CA . PRO A 1 82 ? 8.430 -9.525 -25.211 1.00 68.12 82 PRO A CA 1
ATOM 647 C C . PRO A 1 82 ? 6.896 -9.648 -25.176 1.00 68.12 82 PRO A C 1
ATOM 649 O O . PRO A 1 82 ? 6.194 -8.802 -25.713 1.00 68.12 82 PRO A O 1
ATOM 652 N N . THR A 1 83 ? 6.380 -10.700 -24.539 1.00 68.81 83 THR A N 1
ATOM 653 C CA . THR A 1 83 ? 4.951 -10.996 -24.390 1.00 68.81 83 THR A CA 1
ATOM 654 C C . THR A 1 83 ? 4.379 -10.631 -23.017 1.00 68.81 83 THR A C 1
ATOM 656 O O . THR A 1 83 ? 3.168 -10.707 -22.837 1.00 68.81 83 THR A O 1
ATOM 659 N N . PHE A 1 84 ? 5.214 -10.273 -22.034 1.00 62.75 84 PHE A N 1
ATOM 660 C CA . PHE A 1 84 ? 4.785 -9.922 -20.678 1.00 62.75 84 PHE A CA 1
ATOM 661 C C . PHE A 1 84 ? 5.307 -8.540 -20.293 1.00 62.75 84 PHE A C 1
ATOM 663 O O . PHE A 1 84 ? 6.477 -8.368 -19.941 1.00 62.75 84 PHE A O 1
ATOM 670 N N . GLN A 1 85 ? 4.398 -7.571 -20.294 1.00 64.25 85 GLN A N 1
ATOM 671 C CA . GLN A 1 85 ? 4.628 -6.251 -19.732 1.00 64.25 85 GLN A CA 1
ATOM 672 C C . GLN A 1 85 ? 3.977 -6.197 -18.351 1.00 64.25 85 GLN A C 1
ATOM 674 O O . GLN A 1 85 ? 2.827 -6.600 -18.175 1.00 64.25 85 GLN A O 1
ATOM 679 N N . SER A 1 86 ? 4.718 -5.735 -17.344 1.00 67.75 86 SER A N 1
ATOM 680 C CA . SER A 1 86 ? 4.153 -5.604 -16.003 1.00 67.75 86 SER A CA 1
ATOM 681 C C . SER A 1 86 ? 3.074 -4.528 -16.018 1.00 67.75 86 SER A C 1
ATOM 683 O O . SER A 1 86 ? 3.392 -3.358 -16.224 1.00 67.75 86 SER A O 1
ATOM 685 N N . CYS A 1 87 ? 1.819 -4.901 -15.756 1.00 75.19 87 CYS A N 1
ATOM 686 C CA . CYS A 1 87 ? 0.753 -3.922 -15.565 1.00 75.19 87 CYS A CA 1
ATOM 687 C C . CYS A 1 87 ? 1.144 -2.932 -14.459 1.00 75.19 87 CYS A C 1
ATOM 689 O O . CYS A 1 87 ? 1.831 -3.303 -13.495 1.00 75.19 87 CYS A O 1
ATOM 691 N N . TYR A 1 88 ? 0.718 -1.680 -14.605 1.00 79.31 88 TYR A N 1
ATOM 692 C CA . TYR A 1 88 ? 0.804 -0.701 -13.529 1.00 79.31 88 TYR A CA 1
ATOM 693 C C . TYR A 1 88 ? -0.032 -1.196 -12.343 1.00 79.31 88 TYR A C 1
ATOM 695 O O . TYR A 1 88 ? -1.166 -1.635 -12.548 1.00 79.31 88 TYR A O 1
ATOM 703 N N . PRO A 1 89 ? 0.512 -1.216 -11.117 1.00 79.38 89 PRO A N 1
ATOM 704 C CA . PRO A 1 89 ? -0.275 -1.566 -9.952 1.00 79.38 89 PRO A CA 1
ATOM 705 C C . PRO A 1 89 ? -1.296 -0.456 -9.704 1.00 79.38 89 PRO A C 1
ATOM 707 O O . PRO A 1 89 ? -0.929 0.714 -9.603 1.00 79.38 89 PRO A O 1
ATOM 710 N N . SER A 1 90 ? -2.565 -0.837 -9.601 1.00 78.62 90 SER A N 1
ATOM 711 C CA . SER A 1 90 ? -3.670 0.063 -9.294 1.00 78.62 90 SER A CA 1
ATOM 712 C C . SER A 1 90 ? -4.221 -0.202 -7.896 1.00 78.62 90 SER A C 1
ATOM 714 O O . SER A 1 90 ? -4.174 -1.324 -7.385 1.00 78.62 90 SER A O 1
ATOM 716 N N . ILE A 1 91 ? -4.724 0.856 -7.266 1.00 77.56 91 ILE A N 1
ATOM 717 C CA . ILE A 1 91 ? -5.472 0.807 -6.016 1.00 77.56 91 ILE A CA 1
ATOM 718 C C . ILE A 1 91 ? -6.877 1.311 -6.321 1.00 77.56 91 ILE A C 1
ATOM 720 O O . ILE A 1 91 ? -7.066 2.481 -6.657 1.00 77.56 91 ILE A O 1
ATOM 724 N N . ASP A 1 92 ? -7.853 0.421 -6.206 1.00 79.94 92 ASP A N 1
ATOM 725 C CA . ASP A 1 92 ? -9.255 0.769 -6.400 1.00 79.94 92 ASP A CA 1
ATOM 726 C C . ASP A 1 92 ? -9.804 1.495 -5.171 1.00 79.94 92 ASP A C 1
ATOM 728 O O . ASP A 1 92 ? -9.428 1.201 -4.029 1.00 79.94 92 ASP A O 1
ATOM 732 N N . TYR A 1 93 ? -10.736 2.421 -5.395 1.00 76.56 93 TYR A N 1
ATOM 733 C CA . TYR A 1 93 ? -11.486 3.016 -4.294 1.00 76.56 93 TYR A CA 1
ATOM 734 C C . TYR A 1 93 ? -12.353 1.950 -3.620 1.00 76.56 93 TYR A C 1
ATOM 736 O O . TYR A 1 93 ? -13.202 1.311 -4.252 1.00 76.56 93 TYR A O 1
ATOM 744 N N . LEU A 1 94 ? -12.180 1.775 -2.309 1.00 74.62 94 LEU A N 1
ATOM 745 C CA . LEU A 1 94 ? -12.952 0.790 -1.562 1.00 74.62 94 LEU A CA 1
ATOM 746 C C . LEU A 1 94 ? -14.301 1.365 -1.125 1.00 74.62 94 LEU A C 1
ATOM 748 O O . LEU A 1 94 ? -14.415 2.040 -0.101 1.00 74.62 94 LEU A O 1
ATOM 752 N N . ASN A 1 95 ? -15.364 0.992 -1.834 1.00 73.38 95 ASN A N 1
ATOM 753 C CA . ASN A 1 95 ? -16.735 1.279 -1.413 1.00 73.38 95 ASN A CA 1
ATOM 754 C C . ASN A 1 95 ? -17.252 0.235 -0.398 1.00 73.38 95 ASN A C 1
ATOM 756 O O . ASN A 1 95 ? -18.238 -0.463 -0.645 1.00 73.38 95 ASN A O 1
ATOM 760 N N . SER A 1 96 ? -16.565 0.081 0.743 1.00 77.25 96 SER A N 1
ATOM 761 C CA . SER A 1 96 ? -17.047 -0.787 1.832 1.00 77.25 96 SER A CA 1
ATOM 762 C C . SER A 1 96 ? -18.072 -0.052 2.698 1.00 77.25 96 SER A C 1
ATOM 764 O O . SER A 1 96 ? -17.922 1.132 3.020 1.00 77.25 96 SER A O 1
ATOM 766 N N . LYS A 1 97 ? -19.126 -0.763 3.110 1.00 77.94 97 LYS A N 1
ATOM 767 C CA . LYS A 1 97 ? -20.096 -0.278 4.108 1.00 77.94 97 LYS A CA 1
ATOM 768 C C . LYS A 1 97 ? -19.579 -0.430 5.542 1.00 77.94 97 LYS A C 1
ATOM 770 O O . LYS A 1 97 ? -20.148 0.168 6.451 1.00 77.94 97 LYS A O 1
ATOM 775 N N . VAL A 1 98 ? -18.517 -1.209 5.746 1.00 81.75 98 VAL A N 1
ATOM 776 C CA . VAL A 1 98 ? -17.906 -1.431 7.056 1.00 81.75 98 VAL A CA 1
ATOM 777 C C . VAL A 1 98 ? -16.844 -0.358 7.288 1.00 81.75 98 VAL A C 1
ATOM 779 O O . VAL A 1 98 ? -15.907 -0.209 6.506 1.00 81.75 98 VAL A O 1
ATOM 782 N N . ALA A 1 99 ? -16.991 0.413 8.367 1.00 76.06 99 ALA A N 1
ATOM 783 C CA . ALA A 1 99 ? -16.114 1.549 8.650 1.00 76.06 99 ALA A CA 1
ATOM 784 C C . ALA A 1 99 ? -14.644 1.139 8.862 1.00 76.06 99 ALA A C 1
ATOM 786 O O . ALA A 1 99 ? -13.750 1.868 8.444 1.00 76.06 99 ALA A O 1
ATOM 787 N N . SER A 1 100 ? -14.389 -0.032 9.456 1.00 77.00 100 SER A N 1
ATOM 788 C CA . SER A 1 100 ? -13.030 -0.542 9.687 1.00 77.00 100 SER A CA 1
ATOM 789 C C . SER A 1 100 ? -12.279 -0.844 8.393 1.00 77.00 100 SER A C 1
ATOM 791 O O . SER A 1 100 ? -11.082 -0.588 8.317 1.00 77.00 100 SER A O 1
ATOM 793 N N . ASP A 1 101 ? -12.966 -1.329 7.357 1.00 75.25 101 ASP A N 1
ATOM 794 C CA . ASP A 1 101 ? -12.324 -1.671 6.083 1.00 75.25 101 ASP A CA 1
ATOM 795 C C . ASP A 1 101 ? -11.806 -0.416 5.374 1.00 75.25 101 ASP A C 1
ATOM 797 O O . ASP A 1 101 ? -10.750 -0.433 4.744 1.00 75.25 101 ASP A O 1
ATOM 801 N N . ARG A 1 102 ? -12.515 0.710 5.538 1.00 76.19 102 ARG A N 1
ATOM 802 C CA . ARG A 1 102 ? -12.105 2.016 4.998 1.00 76.19 102 ARG A CA 1
ATOM 803 C C . ARG A 1 102 ? -10.807 2.525 5.620 1.00 76.19 102 ARG A C 1
ATOM 805 O O . ARG A 1 102 ? -10.120 3.329 5.003 1.00 76.19 102 ARG A O 1
ATOM 812 N N . LEU A 1 103 ? -10.445 2.057 6.815 1.00 81.94 103 LEU A N 1
ATOM 813 C CA . LEU A 1 103 ? -9.172 2.403 7.453 1.00 81.94 103 LEU A CA 1
ATOM 814 C C . LEU A 1 103 ? -7.989 1.654 6.822 1.00 81.94 103 LEU A C 1
ATOM 816 O O . LEU A 1 103 ? -6.848 2.081 6.971 1.00 81.94 103 LEU A O 1
ATOM 820 N N . LEU A 1 104 ? -8.231 0.550 6.113 1.00 81.44 104 LEU A N 1
ATOM 821 C CA . LEU A 1 104 ? -7.205 -0.175 5.352 1.00 81.44 104 LEU A CA 1
ATOM 822 C C . LEU A 1 104 ? -7.159 0.246 3.882 1.00 81.44 104 LEU A C 1
ATOM 824 O O . LEU A 1 104 ? -6.309 -0.241 3.140 1.00 81.44 104 LEU A O 1
ATOM 828 N N . CYS A 1 105 ? -8.034 1.160 3.461 1.00 73.94 105 CYS A N 1
ATOM 829 C CA . CYS A 1 105 ? -7.984 1.747 2.136 1.00 73.94 105 CYS A CA 1
ATOM 830 C C . CYS A 1 105 ? -7.279 3.110 2.209 1.00 73.94 105 CYS A C 1
ATOM 832 O O . CYS A 1 105 ? -7.783 4.022 2.867 1.00 73.94 105 CYS A O 1
ATOM 834 N N . PRO A 1 106 ? -6.121 3.282 1.547 1.00 65.69 106 PRO A N 1
ATOM 835 C CA . PRO A 1 106 ? -5.459 4.581 1.485 1.00 65.69 106 PRO A CA 1
ATOM 836 C C . PRO A 1 106 ? -6.218 5.578 0.594 1.00 65.69 106 PRO A C 1
ATOM 838 O O . PRO A 1 106 ? -5.935 6.770 0.651 1.00 65.69 106 PRO A O 1
ATOM 841 N N . VAL A 1 107 ? -7.173 5.095 -0.209 1.00 66.38 107 VAL A N 1
ATOM 842 C CA . VAL A 1 107 ? -7.963 5.871 -1.166 1.00 66.38 107 VAL A CA 1
ATOM 843 C C . VAL A 1 107 ? -9.434 5.844 -0.721 1.00 66.38 107 VAL A C 1
ATOM 845 O O . VAL A 1 107 ? -10.238 5.053 -1.214 1.00 66.38 107 VAL A O 1
ATOM 848 N N . ARG A 1 108 ? -9.748 6.636 0.313 1.00 68.62 108 ARG A N 1
ATOM 849 C CA . ARG A 1 108 ? -11.047 6.668 1.008 1.00 68.62 108 ARG A CA 1
ATOM 850 C C . ARG A 1 108 ? -11.743 8.017 0.896 1.00 68.62 108 ARG A C 1
ATOM 852 O O . ARG A 1 108 ? -11.019 9.031 0.803 1.00 68.62 108 ARG A O 1
#

Organism: Meganyctiphanes norvegica (NCBI:txid48144)